Protein AF-A0A958IS79-F1 (afdb_monomer)

Foldseek 3Di:
DKDKDAADDVRCVQLVHRIDIDDDDAQDFPLVVVVVSCVVRVSSVVPPDDWDDAPNHTDDRGHTHDHD

pLDDT: mean 94.6, std 3.38, range [71.44, 97.06]

Sequence (68 aa):
MKVKVLFFALGRELVGAEELEMTLPEGAKAAMLIERINEQYPRFRELPSYMIAVNMVFADSGTVLTSG

Secondary structure (DSSP, 8-state):
-EEEEE--THHHHHHS-SEEEEE--TT-BHHHHHHHHHHH-GGGGG-S---EEETTEEE-TTPBP---

Radius of gyration: 11.23 Å; Cα contacts (8 Å, |Δi|>4): 89; chains: 1; bounding box: 26×25×26 Å

Mean predicted aligned error: 2.58 Å

Structure (mmCIF, N/CA/C/O backbone):
data_AF-A0A958IS79-F1
#
_entry.id   AF-A0A958IS79-F1
#
loop_
_atom_site.group_PDB
_atom_site.id
_atom_site.type_symbol
_atom_site.label_atom_id
_atom_site.label_alt_id
_atom_site.label_comp_id
_atom_site.label_asym_id
_atom_site.label_entity_id
_atom_site.label_seq_id
_atom_site.pdbx_PDB_ins_code
_atom_site.Cartn_x
_atom_site.Cartn_y
_atom_site.Cartn_z
_atom_site.occupancy
_atom_site.B_iso_or_equiv
_atom_site.auth_seq_id
_atom_site.auth_comp_id
_atom_site.auth_asym_id
_atom_site.auth_atom_id
_atom_site.pdbx_PDB_model_num
ATOM 1 N N . MET A 1 1 ? -11.457 -2.568 9.212 1.00 92.25 1 MET A N 1
ATOM 2 C CA . MET A 1 1 ? -11.760 -1.502 8.237 1.00 92.25 1 MET A CA 1
ATOM 3 C C . MET A 1 1 ? -11.353 -1.919 6.831 1.00 92.25 1 MET A C 1
ATOM 5 O O . MET A 1 1 ? -10.420 -2.703 6.690 1.00 92.25 1 MET A O 1
ATOM 9 N N . LYS A 1 2 ? -12.055 -1.418 5.810 1.00 93.94 2 LYS A N 1
ATOM 10 C CA . LYS A 1 2 ? -11.659 -1.573 4.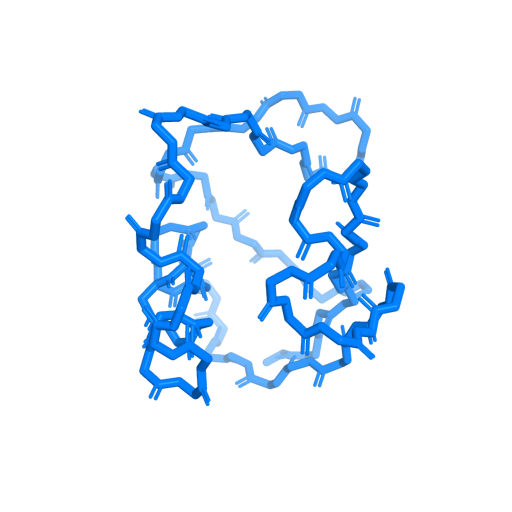405 1.00 93.94 2 LYS A CA 1
ATOM 11 C C . LYS A 1 2 ? -10.791 -0.389 3.988 1.00 93.94 2 LYS A C 1
ATOM 13 O O . LYS A 1 2 ? -11.094 0.730 4.397 1.00 93.94 2 LYS A O 1
ATOM 18 N N . VAL A 1 3 ? -9.741 -0.665 3.224 1.00 95.06 3 VAL A N 1
ATOM 19 C CA . VAL A 1 3 ? -8.871 0.341 2.610 1.00 95.06 3 VAL A CA 1
ATOM 20 C C . VAL A 1 3 ? -8.701 0.044 1.128 1.00 95.06 3 VAL A C 1
ATOM 22 O O . VAL A 1 3 ? -8.507 -1.117 0.751 1.00 95.06 3 VAL A O 1
ATOM 25 N N . LYS A 1 4 ? -8.739 1.088 0.302 1.00 96.56 4 LYS A N 1
ATOM 26 C CA . LYS A 1 4 ? -8.338 1.023 -1.105 1.00 96.56 4 LYS A CA 1
ATOM 27 C C . LYS A 1 4 ? -6.862 1.392 -1.269 1.00 96.56 4 LYS A C 1
ATOM 29 O O . LYS A 1 4 ? -6.420 2.453 -0.836 1.00 96.56 4 LYS A O 1
ATOM 34 N N . VAL A 1 5 ? -6.098 0.522 -1.921 1.00 96.25 5 VAL A N 1
ATOM 35 C CA . VAL A 1 5 ? -4.670 0.714 -2.206 1.00 96.25 5 VAL A CA 1
ATOM 36 C C . VAL A 1 5 ? -4.493 0.917 -3.696 1.00 96.25 5 VAL A C 1
ATOM 38 O O . VAL A 1 5 ? -4.980 0.107 -4.476 1.00 96.25 5 VAL A O 1
ATOM 41 N N . LEU A 1 6 ? -3.786 1.976 -4.082 1.00 97.06 6 LEU A N 1
ATOM 42 C CA . LEU A 1 6 ? -3.436 2.265 -5.470 1.00 97.06 6 LEU A CA 1
ATOM 43 C C . LEU A 1 6 ? -1.954 1.976 -5.698 1.00 97.06 6 LEU A C 1
ATOM 45 O O . LEU A 1 6 ? -1.108 2.400 -4.907 1.00 97.06 6 LEU A O 1
ATOM 49 N N . PHE A 1 7 ? -1.639 1.293 -6.794 1.00 97.00 7 PHE A N 1
ATOM 50 C CA . PHE A 1 7 ? -0.273 0.975 -7.191 1.00 97.00 7 PHE A CA 1
ATOM 51 C C . PHE A 1 7 ? 0.127 1.763 -8.434 1.00 97.00 7 PHE A C 1
ATOM 53 O O . PHE A 1 7 ? -0.636 1.905 -9.388 1.00 97.00 7 PHE A O 1
ATOM 60 N N . PHE A 1 8 ? 1.368 2.242 -8.444 1.00 95.50 8 PHE A N 1
ATOM 61 C CA . PHE A 1 8 ? 1.922 3.037 -9.536 1.00 95.50 8 PHE A CA 1
ATOM 62 C C . PHE A 1 8 ? 3.230 2.432 -10.039 1.00 95.50 8 PHE A C 1
ATOM 64 O O . PHE A 1 8 ? 3.939 1.752 -9.293 1.00 95.50 8 PHE A O 1
ATOM 71 N N . ALA A 1 9 ? 3.555 2.720 -11.303 1.00 95.25 9 ALA A N 1
ATOM 72 C CA . ALA A 1 9 ? 4.787 2.285 -11.963 1.00 95.25 9 ALA A CA 1
ATOM 73 C C . ALA A 1 9 ? 5.068 0.784 -11.726 1.00 95.25 9 ALA A C 1
ATOM 75 O O . ALA A 1 9 ? 4.168 -0.041 -11.894 1.00 95.25 9 ALA A O 1
ATOM 76 N N . LEU A 1 10 ? 6.284 0.443 -11.290 1.00 95.62 10 LEU A N 1
ATOM 77 C CA . LEU A 1 10 ? 6.710 -0.930 -11.018 1.00 95.62 10 LEU A CA 1
ATOM 78 C C . LEU A 1 10 ? 5.833 -1.637 -9.970 1.00 95.62 10 LEU A C 1
ATOM 80 O O . LEU A 1 10 ? 5.622 -2.840 -10.067 1.00 95.62 10 LEU A O 1
ATOM 84 N N . GLY A 1 11 ? 5.259 -0.913 -9.003 1.00 95.12 11 GLY A N 1
ATOM 85 C CA . GLY A 1 11 ? 4.362 -1.520 -8.014 1.00 95.12 11 GLY A 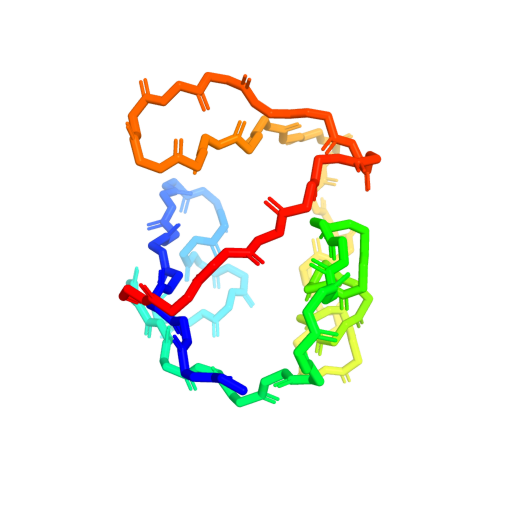CA 1
ATOM 86 C C . GLY A 1 11 ? 3.125 -2.155 -8.641 1.00 95.12 11 GLY A C 1
ATOM 87 O O . GLY A 1 11 ? 2.737 -3.249 -8.239 1.0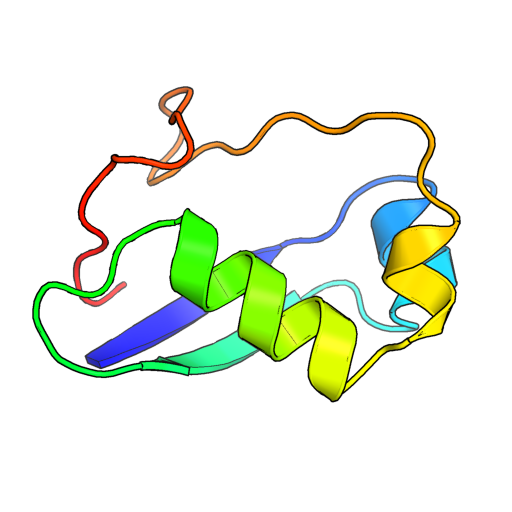0 95.12 11 GLY A O 1
ATOM 88 N N . ARG A 1 12 ? 2.564 -1.529 -9.682 1.00 96.62 12 ARG A N 1
ATOM 89 C CA . ARG A 1 12 ? 1.436 -2.089 -10.439 1.00 96.62 12 ARG A CA 1
ATOM 90 C C . ARG A 1 12 ? 1.848 -3.340 -11.213 1.00 96.62 12 ARG A C 1
ATOM 92 O O . ARG A 1 12 ? 1.085 -4.296 -11.268 1.00 96.62 12 ARG A O 1
ATOM 99 N N . GLU A 1 13 ? 3.049 -3.355 -11.787 1.00 96.00 13 GLU A N 1
ATOM 100 C CA . GLU A 1 13 ? 3.566 -4.512 -12.535 1.00 96.00 13 GLU A CA 1
ATOM 101 C C . GLU A 1 13 ? 3.855 -5.714 -11.625 1.00 96.00 13 GLU A C 1
ATOM 103 O O . GLU A 1 13 ? 3.574 -6.853 -11.996 1.00 96.00 13 GLU A O 1
ATOM 108 N N . LEU A 1 14 ? 4.384 -5.470 -10.421 1.00 95.81 14 LEU A N 1
ATOM 109 C CA . LEU A 1 14 ? 4.712 -6.527 -9.460 1.00 95.81 14 LEU A CA 1
ATOM 110 C C . LEU A 1 14 ? 3.471 -7.128 -8.791 1.00 95.81 14 LEU A C 1
ATOM 112 O O . LEU A 1 14 ? 3.451 -8.330 -8.525 1.00 95.81 14 LEU A O 1
ATOM 116 N N . VAL A 1 15 ? 2.447 -6.310 -8.531 1.00 96.00 15 VAL A N 1
ATOM 117 C CA . VAL A 1 15 ? 1.161 -6.762 -7.971 1.00 96.00 15 VAL A CA 1
ATOM 118 C C . VAL A 1 15 ? 0.238 -7.322 -9.059 1.00 96.00 15 VAL A C 1
ATOM 120 O O . VAL A 1 15 ? -0.565 -8.209 -8.787 1.00 96.00 15 VAL A O 1
ATOM 123 N N . GLY A 1 16 ? 0.364 -6.844 -10.299 1.00 96.06 16 GLY A N 1
ATOM 124 C CA . GLY A 1 16 ? -0.501 -7.225 -11.419 1.00 96.06 16 GLY A CA 1
ATOM 125 C C . GLY A 1 16 ? -1.878 -6.551 -11.401 1.00 96.06 16 GLY A C 1
ATOM 126 O O . GLY A 1 16 ? -2.753 -6.944 -12.169 1.00 96.06 16 GLY A O 1
ATOM 127 N N . ALA A 1 17 ? -2.079 -5.549 -10.541 1.00 95.12 17 ALA A N 1
ATOM 128 C CA . ALA A 1 17 ? -3.322 -4.797 -10.407 1.00 95.12 17 ALA A CA 1
ATOM 129 C C . ALA A 1 17 ? -3.028 -3.310 -10.166 1.00 95.12 17 ALA A C 1
ATOM 131 O O . ALA A 1 17 ? -2.044 -2.960 -9.513 1.00 95.12 17 ALA A O 1
ATOM 132 N N . GLU A 1 18 ? -3.883 -2.430 -10.692 1.00 96.19 18 GLU A N 1
ATOM 133 C CA . GLU A 1 18 ? -3.780 -0.980 -10.452 1.00 96.19 18 GLU A CA 1
ATOM 134 C C . GLU A 1 18 ? -4.263 -0.605 -9.050 1.00 96.19 18 GLU A C 1
ATOM 136 O O . GLU A 1 18 ? -3.781 0.356 -8.452 1.00 96.19 18 GLU A O 1
ATOM 141 N N . GLU A 1 19 ? -5.199 -1.388 -8.517 1.00 96.50 19 GLU A N 1
ATOM 142 C CA . GLU A 1 19 ? -5.784 -1.179 -7.206 1.00 96.50 19 GLU A CA 1
ATOM 143 C C . GLU A 1 19 ? -6.156 -2.492 -6.519 1.00 96.50 19 GLU A C 1
ATOM 145 O O . GLU A 1 19 ? -6.440 -3.494 -7.175 1.00 96.50 19 GLU A O 1
ATOM 150 N N . LEU A 1 20 ? -6.171 -2.467 -5.186 1.00 96.19 20 LEU A N 1
ATOM 151 C CA . LEU A 1 20 ? -6.669 -3.549 -4.342 1.00 96.19 20 LEU A CA 1
ATOM 152 C C . LEU A 1 20 ? -7.560 -2.987 -3.236 1.00 96.19 20 LEU A C 1
ATOM 154 O O . LEU A 1 20 ? -7.239 -1.967 -2.627 1.00 96.19 20 LEU A O 1
ATOM 158 N N . GLU A 1 21 ? -8.634 -3.702 -2.917 1.00 96.25 21 GLU A N 1
ATOM 159 C CA . GLU A 1 21 ? -9.363 -3.506 -1.665 1.00 96.25 21 GLU A CA 1
ATOM 160 C C . GLU A 1 21 ? -8.883 -4.520 -0.629 1.00 96.25 21 GLU A C 1
ATOM 162 O O . GLU A 1 21 ? -8.888 -5.729 -0.867 1.00 96.25 21 GLU A O 1
ATOM 167 N N . MET A 1 22 ? -8.486 -4.040 0.548 1.00 94.75 22 MET A N 1
ATOM 168 C CA . MET A 1 22 ? -7.992 -4.889 1.629 1.00 94.75 22 MET A CA 1
ATOM 169 C C . MET A 1 22 ? -8.760 -4.622 2.919 1.00 94.75 22 MET A C 1
ATOM 171 O O . MET A 1 22 ? -9.081 -3.483 3.255 1.00 94.75 22 MET A O 1
ATOM 175 N N . THR A 1 23 ? -9.047 -5.686 3.671 1.00 95.38 23 THR A N 1
ATOM 176 C CA . THR A 1 23 ? -9.626 -5.570 5.015 1.00 95.38 23 THR A CA 1
ATOM 177 C C . THR A 1 23 ? -8.523 -5.709 6.055 1.00 95.38 23 THR A C 1
ATOM 179 O O . THR A 1 23 ? -7.847 -6.734 6.118 1.00 95.38 23 THR A O 1
ATOM 182 N N . LEU A 1 24 ? -8.360 -4.682 6.886 1.00 94.56 24 LEU A N 1
ATOM 183 C CA . LEU A 1 24 ? -7.381 -4.621 7.970 1.00 94.56 24 LEU A CA 1
ATOM 184 C C . LEU A 1 24 ? -8.079 -4.463 9.327 1.00 94.56 24 LEU A C 1
ATOM 186 O O . LEU A 1 24 ? -9.220 -3.991 9.371 1.00 94.56 24 LEU A O 1
ATOM 190 N N . PRO A 1 25 ? -7.428 -4.816 10.448 1.00 94.38 25 PRO A N 1
ATOM 191 C CA . PRO A 1 25 ? -7.905 -4.444 11.777 1.00 94.38 25 PRO A CA 1
ATOM 192 C C . PRO A 1 25 ? -8.102 -2.928 11.910 1.00 94.38 25 PRO A C 1
ATOM 194 O O . PRO A 1 25 ? -7.463 -2.136 11.217 1.00 94.38 25 PRO A O 1
ATOM 197 N N . GLU A 1 26 ? -9.009 -2.515 12.790 1.00 91.81 26 GLU A N 1
ATOM 198 C CA . GLU A 1 26 ? -9.151 -1.100 13.132 1.00 91.81 26 GLU A CA 1
ATOM 199 C C . GLU A 1 26 ? -7.875 -0.587 13.813 1.00 91.81 26 GLU A C 1
ATOM 201 O O . GLU A 1 26 ? -7.260 -1.299 14.607 1.00 91.81 26 GLU A O 1
ATOM 206 N N . GLY A 1 27 ? -7.437 0.622 13.453 1.00 91.62 27 GLY A N 1
ATOM 207 C CA . GLY A 1 27 ? -6.182 1.187 13.952 1.00 91.62 27 GLY A CA 1
ATOM 208 C C . GLY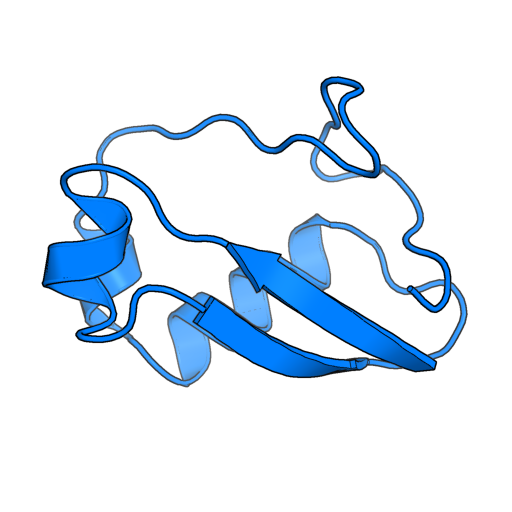 A 1 27 ? -4.915 0.533 13.383 1.00 91.62 27 GLY A C 1
ATOM 209 O O . GLY A 1 27 ? -3.823 0.764 13.907 1.00 91.62 27 GLY A O 1
ATOM 210 N N . ALA A 1 28 ? -5.027 -0.284 12.326 1.00 95.56 28 ALA A N 1
ATOM 211 C CA . ALA A 1 28 ? -3.863 -0.855 11.655 1.00 95.56 28 ALA A CA 1
ATOM 212 C C . ALA A 1 28 ? -2.939 0.244 11.110 1.00 95.56 28 ALA A C 1
ATOM 214 O O . ALA A 1 28 ? -3.391 1.271 10.604 1.00 95.56 28 ALA A O 1
ATOM 215 N N . LYS A 1 29 ? -1.630 0.008 11.191 1.00 96.81 29 LYS A N 1
ATOM 216 C CA . LYS A 1 29 ? -0.606 0.920 10.672 1.00 96.81 29 LYS A CA 1
ATOM 217 C C . LYS A 1 29 ? -0.277 0.616 9.213 1.00 96.81 29 LYS A C 1
ATOM 219 O O . LYS A 1 29 ? -0.442 -0.521 8.768 1.00 96.81 29 LYS A O 1
ATOM 224 N N . ALA A 1 30 ? 0.276 1.595 8.503 1.00 95.62 30 ALA A N 1
ATOM 225 C CA . ALA A 1 30 ? 0.757 1.424 7.133 1.00 95.62 30 ALA A CA 1
ATOM 226 C C . ALA A 1 30 ? 1.747 0.249 6.992 1.00 95.62 30 ALA A C 1
ATOM 228 O O . ALA A 1 30 ? 1.685 -0.479 6.004 1.00 95.62 30 ALA A O 1
ATOM 229 N N . ALA A 1 31 ? 2.592 -0.012 7.999 1.00 95.88 31 ALA A N 1
ATOM 230 C CA . ALA A 1 31 ? 3.471 -1.188 8.023 1.00 95.88 31 ALA A CA 1
ATOM 231 C C . ALA A 1 31 ? 2.712 -2.516 7.855 1.00 95.88 31 ALA A C 1
ATOM 233 O O . ALA A 1 31 ? 3.091 -3.335 7.024 1.00 95.88 31 ALA A O 1
ATOM 234 N N . MET A 1 32 ? 1.604 -2.701 8.582 1.00 96.50 32 MET A N 1
ATOM 235 C CA . MET A 1 32 ? 0.803 -3.927 8.499 1.00 96.50 32 MET A CA 1
ATOM 236 C C . MET A 1 32 ? 0.164 -4.083 7.116 1.00 96.50 32 MET A C 1
ATOM 238 O O . MET A 1 32 ? 0.078 -5.194 6.604 1.00 96.50 32 MET A O 1
ATOM 242 N N . LEU A 1 33 ? -0.264 -2.985 6.483 1.00 95.56 33 LEU A N 1
ATOM 243 C CA . LEU A 1 33 ? -0.755 -3.038 5.105 1.00 95.56 33 LEU A CA 1
ATOM 244 C C . LEU A 1 33 ? 0.328 -3.577 4.156 1.00 95.56 33 LEU A C 1
ATOM 246 O O . LEU A 1 33 ? 0.066 -4.484 3.370 1.00 95.56 33 LEU A O 1
ATOM 250 N N . ILE A 1 34 ? 1.549 -3.051 4.264 1.00 95.44 34 ILE A N 1
ATOM 251 C CA . ILE A 1 34 ? 2.692 -3.489 3.459 1.00 95.44 34 ILE A CA 1
ATOM 252 C C . ILE A 1 34 ? 3.055 -4.952 3.729 1.00 95.44 34 ILE A C 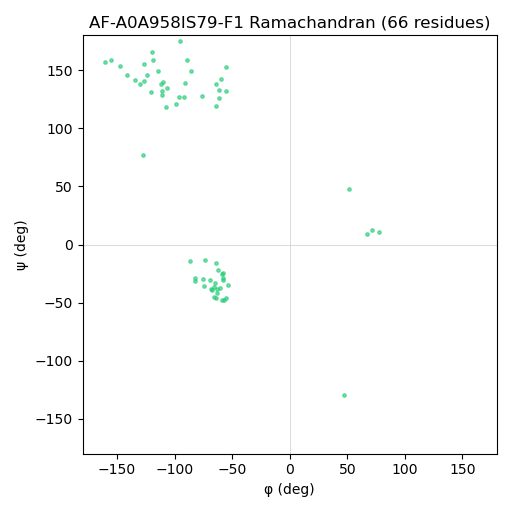1
ATOM 254 O O . ILE A 1 34 ? 3.335 -5.691 2.788 1.00 95.44 34 ILE A O 1
ATOM 258 N N . GLU A 1 35 ? 3.037 -5.395 4.986 1.00 96.12 35 GLU A N 1
ATOM 259 C CA . GLU A 1 35 ? 3.245 -6.803 5.342 1.00 96.12 35 GLU A CA 1
ATOM 260 C C . GLU A 1 35 ? 2.220 -7.700 4.639 1.00 96.12 35 GLU A C 1
ATOM 262 O O . GLU A 1 35 ? 2.605 -8.656 3.967 1.00 96.12 35 GLU A O 1
ATOM 267 N N . ARG A 1 36 ? 0.932 -7.335 4.678 1.00 96.19 36 ARG A N 1
ATOM 268 C CA . ARG A 1 36 ? -0.138 -8.082 3.997 1.00 96.19 36 ARG A CA 1
ATOM 269 C C . ARG A 1 36 ? 0.019 -8.103 2.477 1.00 96.19 36 ARG A C 1
ATOM 271 O O . ARG A 1 36 ? -0.263 -9.129 1.861 1.00 96.19 36 ARG A O 1
ATOM 278 N N . ILE A 1 37 ? 0.458 -6.999 1.869 1.00 95.88 37 ILE A N 1
ATOM 279 C CA . ILE A 1 37 ? 0.755 -6.952 0.428 1.00 95.88 37 ILE A CA 1
ATOM 280 C C . ILE A 1 37 ? 1.913 -7.896 0.111 1.00 95.88 37 ILE A C 1
ATOM 282 O O . ILE A 1 37 ? 1.807 -8.697 -0.806 1.00 95.88 37 ILE A O 1
ATOM 286 N N . ASN A 1 38 ? 2.986 -7.867 0.897 1.00 95.69 38 ASN A N 1
ATOM 287 C CA . ASN A 1 38 ? 4.134 -8.748 0.711 1.00 95.69 38 ASN A CA 1
ATOM 288 C C . ASN A 1 38 ? 3.797 -10.234 0.931 1.00 95.69 38 ASN A C 1
ATOM 290 O O . ASN A 1 38 ? 4.392 -11.103 0.294 1.00 95.69 38 ASN A O 1
ATOM 294 N N . GLU A 1 39 ? 2.876 -10.559 1.836 1.00 96.50 39 GLU A N 1
ATOM 295 C CA . GLU A 1 39 ? 2.376 -11.926 2.027 1.00 96.50 39 GLU A CA 1
ATOM 296 C C . GLU A 1 39 ? 1.590 -12.426 0.808 1.00 96.50 39 GLU A C 1
ATOM 298 O O . GLU A 1 39 ? 1.820 -13.545 0.355 1.00 96.50 39 GLU A O 1
ATOM 303 N N . GLN A 1 40 ? 0.694 -11.600 0.258 1.00 95.69 40 GLN A N 1
ATOM 304 C CA . GLN A 1 40 ? -0.174 -11.985 -0.863 1.00 95.69 40 GLN A CA 1
ATOM 305 C C . GLN A 1 40 ? 0.513 -11.873 -2.230 1.00 95.69 40 GLN A C 1
ATOM 307 O O . GLN A 1 40 ? 0.242 -12.669 -3.126 1.00 95.69 40 GLN A O 1
ATOM 312 N N . TYR A 1 41 ? 1.434 -10.922 -2.377 1.00 96.31 41 TYR A N 1
ATOM 313 C CA . TYR A 1 41 ? 2.161 -10.614 -3.607 1.00 96.31 41 TYR A CA 1
ATOM 314 C C . TYR A 1 41 ? 3.668 -10.606 -3.324 1.00 96.31 41 TYR A C 1
ATOM 316 O O . TYR A 1 41 ? 4.279 -9.540 -3.231 1.00 96.31 41 TYR A O 1
ATOM 324 N N . PRO A 1 42 ? 4.319 -11.779 -3.190 1.00 95.88 42 PRO A N 1
ATOM 325 C CA . PRO A 1 42 ? 5.715 -11.847 -2.764 1.00 95.88 42 PRO A CA 1
ATOM 326 C C . PRO A 1 42 ? 6.702 -11.082 -3.647 1.00 95.88 42 PRO A C 1
ATOM 328 O O . PRO A 1 42 ? 7.698 -10.576 -3.130 1.00 95.88 42 PRO A O 1
ATOM 331 N N . ARG A 1 43 ? 6.390 -10.950 -4.943 1.00 96.06 43 ARG A N 1
ATOM 332 C CA . ARG A 1 43 ? 7.155 -10.159 -5.918 1.00 96.06 43 ARG A CA 1
ATOM 333 C C . ARG A 1 43 ? 7.207 -8.671 -5.582 1.00 96.06 43 ARG A C 1
ATOM 335 O O . ARG A 1 43 ? 8.136 -7.997 -5.998 1.00 96.06 43 ARG A O 1
ATOM 342 N N . PHE A 1 44 ? 6.272 -8.152 -4.784 1.00 95.69 44 PHE A N 1
ATOM 343 C CA . PHE A 1 44 ? 6.307 -6.764 -4.317 1.00 95.69 44 PHE A CA 1
ATOM 344 C C . PHE A 1 44 ? 7.587 -6.442 -3.526 1.00 95.69 44 PHE A C 1
ATOM 346 O O . PHE A 1 44 ? 8.045 -5.304 -3.552 1.00 95.69 44 PHE A O 1
ATOM 353 N N . ARG A 1 45 ? 8.235 -7.448 -2.913 1.00 95.06 45 ARG A N 1
ATOM 354 C CA . ARG A 1 45 ? 9.547 -7.300 -2.255 1.00 95.06 45 ARG A CA 1
ATOM 355 C C . ARG A 1 45 ? 10.689 -6.942 -3.213 1.00 95.06 45 ARG A C 1
ATOM 357 O O . ARG A 1 45 ? 11.743 -6.529 -2.746 1.00 95.06 45 ARG A O 1
ATOM 364 N N . GLU A 1 46 ? 10.508 -7.110 -4.524 1.00 95.44 46 GLU A N 1
ATOM 365 C CA . GLU A 1 46 ? 11.497 -6.726 -5.541 1.00 95.44 46 GLU A CA 1
ATOM 366 C C . GLU A 1 46 ? 11.576 -5.200 -5.732 1.00 95.44 46 GLU A C 1
ATOM 368 O O . GLU A 1 46 ? 12.528 -4.714 -6.342 1.00 95.44 46 GLU A O 1
ATOM 373 N N . LEU A 1 47 ? 10.614 -4.425 -5.205 1.00 94.19 47 LEU A N 1
ATOM 374 C CA . LEU A 1 47 ? 10.701 -2.964 -5.202 1.00 94.19 47 LEU A CA 1
ATOM 375 C C . LEU A 1 47 ? 11.886 -2.499 -4.342 1.00 94.19 47 LEU A C 1
ATOM 377 O O . LEU A 1 47 ? 11.871 -2.708 -3.128 1.00 94.19 47 LEU A O 1
ATOM 381 N N . PRO A 1 48 ? 12.876 -1.796 -4.923 1.00 90.75 48 PRO A N 1
ATOM 382 C CA . PRO A 1 48 ? 14.046 -1.344 -4.174 1.00 90.75 48 PRO A CA 1
ATOM 383 C C . PRO A 1 48 ? 13.697 -0.249 -3.159 1.00 90.75 48 PRO A C 1
ATOM 385 O O . PRO A 1 48 ? 14.339 -0.129 -2.117 1.00 90.75 48 PRO A O 1
ATOM 388 N N . SER A 1 49 ? 12.689 0.568 -3.466 1.00 92.19 49 SER A N 1
ATOM 389 C CA . SER A 1 49 ? 12.154 1.598 -2.583 1.00 92.19 49 SER A CA 1
ATOM 390 C C . SER A 1 49 ? 10.753 2.008 -3.029 1.00 92.19 49 SER A C 1
ATOM 392 O O . SER A 1 49 ? 10.368 1.837 -4.188 1.00 92.19 49 SER A O 1
ATOM 394 N N . TYR A 1 50 ? 9.978 2.552 -2.096 1.00 93.75 50 TYR A N 1
ATOM 395 C CA . TYR A 1 50 ? 8.665 3.132 -2.354 1.00 93.75 50 TYR A CA 1
ATOM 396 C C . TYR A 1 50 ? 8.335 4.173 -1.285 1.00 93.75 50 TYR A C 1
ATOM 398 O O . TYR A 1 50 ? 8.888 4.166 -0.185 1.00 93.75 50 TYR A O 1
ATOM 406 N N . MET A 1 51 ? 7.406 5.065 -1.620 1.00 94.56 51 MET A N 1
ATOM 407 C CA . MET A 1 51 ? 6.770 5.979 -0.677 1.00 94.56 51 MET A CA 1
ATOM 408 C C . MET A 1 51 ? 5.296 5.615 -0.569 1.00 94.56 51 MET A C 1
ATOM 410 O O . MET A 1 51 ? 4.698 5.140 -1.535 1.00 94.56 51 MET A O 1
ATOM 414 N N . ILE A 1 52 ? 4.713 5.858 0.598 1.00 94.31 52 ILE A N 1
ATOM 415 C CA . ILE A 1 52 ? 3.290 5.646 0.841 1.00 94.31 52 ILE A CA 1
ATOM 416 C C . ILE A 1 52 ? 2.652 7.011 1.046 1.00 94.31 52 ILE A C 1
ATOM 418 O O . ILE A 1 52 ? 3.210 7.869 1.730 1.00 94.31 52 ILE A O 1
ATOM 422 N N . ALA A 1 53 ? 1.474 7.203 0.461 1.00 95.62 53 ALA A N 1
ATOM 423 C CA . ALA A 1 53 ? 0.607 8.320 0.781 1.00 95.62 53 ALA A CA 1
ATOM 424 C C . ALA A 1 53 ? -0.733 7.782 1.285 1.00 95.62 53 ALA A C 1
ATOM 426 O O . ALA A 1 53 ? -1.336 6.916 0.653 1.00 95.62 53 ALA A O 1
ATOM 427 N N . VAL A 1 54 ? -1.198 8.304 2.415 1.00 95.25 54 VAL A N 1
ATOM 428 C CA . VAL A 1 54 ? -2.522 8.024 2.975 1.00 95.25 54 VAL A CA 1
ATOM 429 C C . VAL A 1 54 ? -3.349 9.283 2.774 1.00 95.25 54 VAL A C 1
ATOM 431 O O . VAL A 1 54 ? -2.982 10.348 3.262 1.00 95.25 54 VAL A O 1
ATOM 434 N N . ASN A 1 55 ? -4.437 9.184 2.007 1.00 93.75 55 ASN A N 1
ATOM 435 C CA . ASN A 1 55 ? -5.292 10.327 1.666 1.00 93.75 55 ASN A CA 1
ATOM 436 C C . ASN A 1 55 ? -4.505 11.525 1.096 1.00 93.75 55 ASN A C 1
ATOM 438 O O . ASN A 1 55 ? -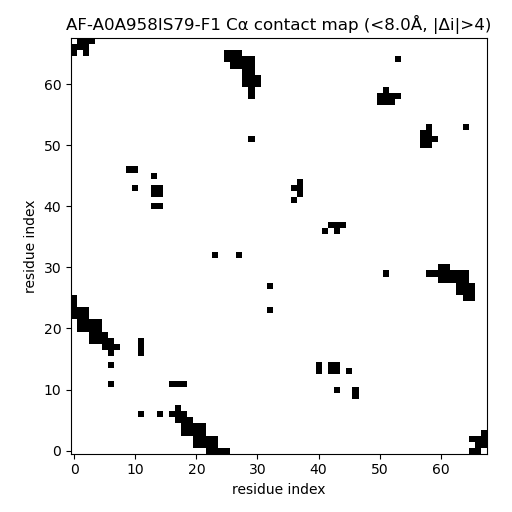4.691 12.661 1.521 1.00 93.75 55 ASN A O 1
ATOM 442 N N . MET A 1 56 ? -3.616 11.258 0.129 1.00 93.31 56 MET A N 1
ATOM 443 C CA . MET A 1 56 ? -2.752 12.248 -0.546 1.00 93.31 56 MET A CA 1
ATOM 444 C C . MET A 1 56 ? -1.678 12.909 0.33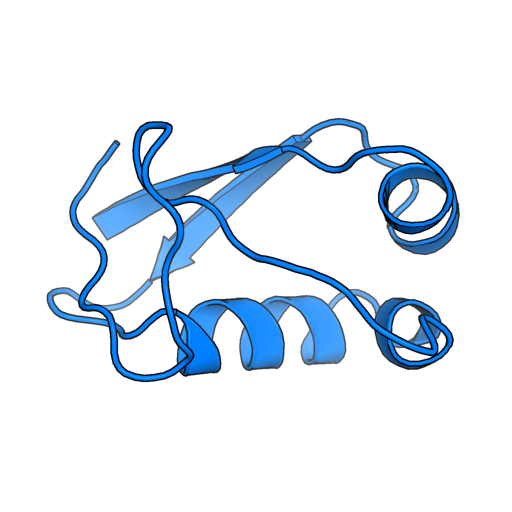5 1.00 93.31 56 MET A C 1
ATOM 446 O O . MET A 1 56 ? -0.996 13.824 -0.122 1.00 93.31 56 MET A O 1
ATOM 450 N N . VAL A 1 57 ? -1.472 12.431 1.564 1.00 95.25 57 VAL A N 1
ATOM 451 C CA . VAL A 1 57 ? -0.413 12.910 2.462 1.00 95.25 57 VAL A CA 1
ATOM 452 C C . VAL A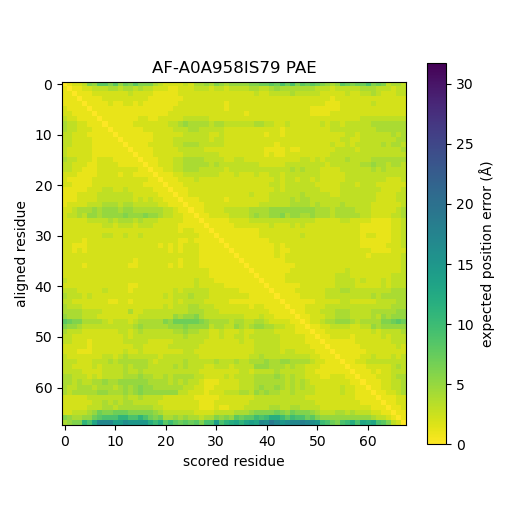 1 57 ? 0.635 11.821 2.636 1.00 95.25 57 VAL A C 1
ATOM 454 O O . VAL A 1 57 ? 0.286 10.670 2.896 1.00 95.25 57 VAL A O 1
ATOM 457 N N . PHE A 1 58 ? 1.918 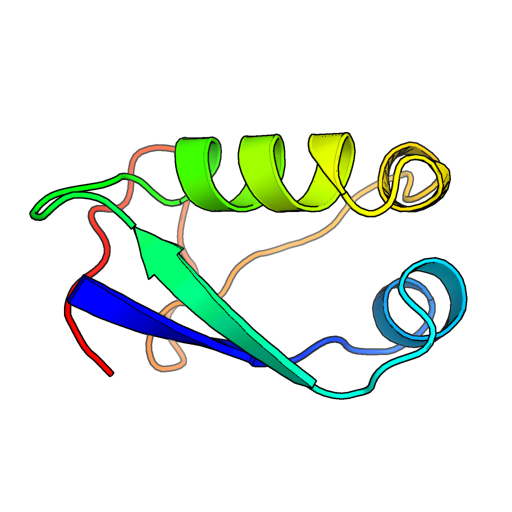12.169 2.493 1.00 94.94 58 PHE A N 1
ATOM 458 C CA . PHE A 1 58 ? 3.012 11.226 2.734 1.00 94.94 58 PHE A CA 1
ATOM 459 C C . PHE A 1 58 ? 2.919 10.629 4.138 1.00 94.94 58 PHE A C 1
ATOM 461 O O . PHE A 1 58 ? 2.747 11.345 5.123 1.00 94.94 58 PHE A O 1
ATOM 468 N N . ALA A 1 59 ? 3.043 9.311 4.197 1.00 95.31 59 ALA A N 1
ATOM 469 C CA . ALA A 1 59 ? 2.891 8.516 5.397 1.00 95.31 59 ALA A CA 1
ATOM 470 C C . ALA A 1 59 ? 4.150 7.687 5.639 1.00 95.31 59 ALA A C 1
ATOM 472 O O . ALA A 1 59 ? 4.795 7.197 4.709 1.00 95.31 59 ALA A O 1
ATOM 473 N N . ASP A 1 60 ? 4.468 7.503 6.912 1.00 95.12 60 ASP A N 1
ATOM 474 C CA . ASP A 1 60 ? 5.490 6.568 7.352 1.00 95.12 60 ASP A CA 1
ATOM 475 C C . ASP A 1 60 ? 4.872 5.215 7.735 1.00 95.12 60 ASP A C 1
ATOM 477 O O . ASP A 1 60 ? 3.655 5.028 7.784 1.00 95.12 60 ASP A O 1
ATOM 481 N N . SER A 1 61 ? 5.734 4.251 8.048 1.00 92.56 61 SER A N 1
ATOM 482 C CA . SER A 1 61 ? 5.326 2.917 8.504 1.00 92.56 61 SER A CA 1
ATOM 483 C C . SER A 1 61 ? 4.452 2.926 9.773 1.00 92.56 61 SER A C 1
ATOM 485 O O . SER A 1 61 ? 3.675 1.994 9.994 1.00 92.56 61 SER A O 1
ATOM 487 N N . GLY A 1 62 ? 4.554 3.973 10.599 1.00 94.50 62 GLY A N 1
ATOM 488 C CA . GLY A 1 62 ? 3.841 4.138 11.862 1.00 94.50 62 GLY A CA 1
ATOM 489 C C . GLY A 1 62 ? 2.452 4.762 11.725 1.00 94.50 62 GLY A C 1
ATOM 490 O O . GLY A 1 62 ? 1.666 4.683 12.672 1.00 94.50 62 GLY A O 1
ATOM 491 N N . THR A 1 63 ? 2.147 5.344 10.565 1.00 96.19 63 THR A N 1
ATOM 492 C CA . THR A 1 63 ? 0.903 6.067 10.298 1.00 96.19 63 THR A CA 1
ATOM 493 C C . THR A 1 63 ? -0.299 5.137 10.440 1.00 96.19 63 THR A C 1
ATOM 495 O O . THR A 1 63 ? -0.351 4.071 9.823 1.00 96.19 63 THR A O 1
ATOM 498 N N . VAL A 1 64 ? -1.266 5.537 11.269 1.00 95.44 64 VAL A N 1
ATOM 499 C CA . VAL A 1 64 ? -2.512 4.793 11.489 1.00 95.44 64 VAL A CA 1
ATOM 500 C C . VAL A 1 64 ? -3.439 5.007 10.300 1.00 95.44 64 VAL A C 1
ATOM 502 O O . VAL A 1 64 ? -3.704 6.139 9.902 1.00 95.44 64 VAL A O 1
ATOM 505 N N . LEU A 1 65 ? -3.928 3.911 9.736 1.00 94.00 65 LEU A N 1
ATOM 506 C CA . LEU A 1 65 ? -4.887 3.926 8.646 1.00 94.00 65 LEU A CA 1
ATOM 507 C C . LEU A 1 65 ? -6.312 4.041 9.203 1.00 94.00 65 LEU A C 1
ATOM 509 O O . LEU A 1 65 ? -6.624 3.545 10.288 1.00 94.00 65 LEU A O 1
ATOM 513 N N . THR A 1 66 ? -7.183 4.678 8.431 1.00 90.38 66 THR A N 1
ATOM 514 C CA . THR A 1 66 ? -8.624 4.765 8.688 1.00 90.38 66 THR A CA 1
ATOM 515 C C . THR A 1 66 ? -9.381 4.125 7.527 1.00 90.38 66 THR A C 1
ATOM 517 O O . THR A 1 66 ? -8.801 3.843 6.480 1.00 90.38 66 THR A O 1
ATOM 520 N N . SER A 1 67 ? -10.673 3.843 7.706 1.00 85.44 67 SER A N 1
ATOM 521 C CA . SER A 1 67 ? -11.508 3.343 6.609 1.00 85.44 67 SER A CA 1
ATOM 522 C C . SER A 1 67 ? -11.594 4.365 5.471 1.00 85.44 67 SER A C 1
ATOM 524 O O . SER A 1 67 ? -11.903 5.527 5.751 1.00 85.44 67 SER A O 1
ATOM 526 N N . GLY A 1 68 ? -11.398 3.928 4.224 1.00 71.44 68 GLY A N 1
ATOM 527 C CA . GLY A 1 68 ? -11.444 4.792 3.040 1.00 71.44 68 GLY A CA 1
ATOM 528 C C . GLY A 1 68 ? -11.257 4.050 1.727 1.00 71.44 68 GLY A C 1
ATOM 529 O O . GLY A 1 68 ? -10.527 3.032 1.715 1.00 71.44 68 GLY A O 1
#

Nearest PDB structures (foldseek):
  1vjk-assembly1_A  TM=9.046E-01  e=8.842E-05  Pyrococcus furiosus
  5mpo-assembly1_A  TM=8.695E-01  e=2.949E-04  Homo sapiens
  6jc0-assembly1_A  TM=9.144E-01  e=1.920E-03  Mycolicibacterium smegmatis MC2 155
  4hro-assembly1_A  TM=8.812E-01  e=7.320E-03  Haloferax volcanii DS2
  3po0-assembly1_A  TM=8.691E-01  e=1.023E-02  Haloferax volcanii DS2

Solvent-accessible surface area (backbone atoms only — not comparable to full-atom values): 4044 Å² total; per-residue (Å²): 66,50,34,68,45,80,41,59,74,68,52,17,67,44,62,71,42,59,60,47,81,44,81,46,64,79,70,38,29,45,43,58,54,53,50,53,45,39,71,78,29,59,58,48,68,71,55,92,74,86,86,50,61,60,92,89,37,84,45,55,57,78,39,68,50,70,71,86